Protein AF-A0A857DEZ8-F1 (afdb_monomer)

Radius of gyration: 18.52 Å; Cα contacts (8 Å, |Δi|>4): 79; chains: 1; bounding box: 45×28×38 Å

Secondary structure (DSSP, 8-state):
--GGGT--HHHHHHHHHHHHHHHHHHTSTTGGGEEEEHHHHHHHHHT--S------EEEE-S--TT-HHHHTTHHHHHHHHHT-HHHHHHHHHHHTT-GGGTT--HHHHHHHHHHHHHHTT-

Organism: NCBI:txid55583

Sequence (122 aa):
MAAEKNISAQLVMQNYMLERLLERISLSKYHPNLILKGGFLISAIVGLDTRATMDLDTTIKGFDVKSRTVLSNYKAVMENIASSEQLKGFWEKYQSNFDYARDVDFADACQTISQIFQEIGF

Mean predicted aligned error: 11.37 Å

InterPro domains:
  IPR014942 Nucleotidyl transferase AbiEii toxin, Type IV TA system [PF08843] (20-98)

pLDDT: mean 79.55, std 12.03, range [48.34, 96.56]

Solvent-accessible surface area (backbone atoms only — not comparable to full-atom values): 7324 Å² total; per-residue (Å²): 115,54,83,81,65,79,52,55,70,65,57,55,52,50,52,52,54,49,51,58,47,50,56,51,40,65,75,36,95,53,36,94,24,56,43,81,42,56,60,30,52,53,29,68,74,74,69,50,87,71,82,60,48,88,60,83,40,70,46,81,47,97,64,64,77,82,41,51,84,82,46,64,58,46,66,63,52,51,52,55,53,66,69,29,67,68,57,47,53,52,47,55,58,46,28,76,76,34,78,93,43,57,87,60,52,68,61,59,52,48,49,52,55,53,50,52,42,51,74,75,67,96

Foldseek 3Di:
DCVVVVHDPVVVVLVVVVVVVVVVCCVDPQVVFKDWDDQQVVCVVVVDPPPGDSDTDIGGPPDPPPPCVVCVCVVVVLVVCLPDPPNQVVLCVVLVVDVVSVPPHPNNVSVVVVVVVVVVPD

Structure (mmCIF, N/C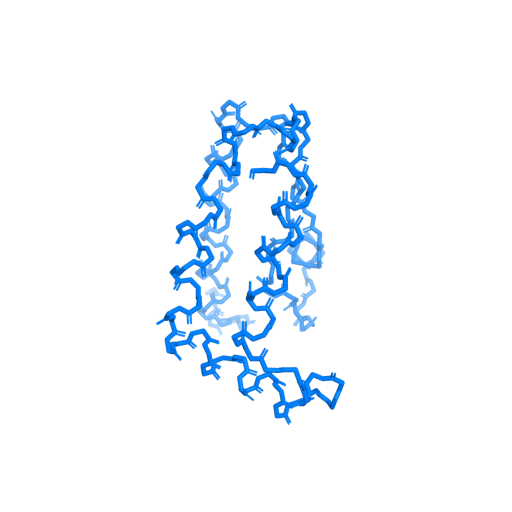A/C/O backbone):
data_AF-A0A857DEZ8-F1
#
_entry.id   AF-A0A857DEZ8-F1
#
loop_
_atom_site.group_PDB
_atom_site.id
_atom_site.type_symbol
_atom_site.label_atom_id
_atom_site.label_alt_id
_atom_site.label_comp_id
_atom_site.label_asym_id
_atom_site.label_entity_id
_atom_site.label_seq_id
_atom_site.pdbx_PDB_ins_code
_atom_site.Cartn_x
_atom_site.Cartn_y
_atom_site.Cartn_z
_atom_site.occupancy
_atom_site.B_iso_or_equiv
_atom_site.auth_seq_id
_atom_site.auth_comp_id
_atom_site.auth_asym_id
_atom_site.auth_atom_id
_atom_site.pdbx_PDB_model_num
ATOM 1 N N . MET A 1 1 ? 27.481 9.588 -15.153 1.00 51.53 1 MET A N 1
ATOM 2 C CA . MET A 1 1 ? 27.199 8.640 -14.050 1.00 51.53 1 MET A CA 1
ATOM 3 C C . MET A 1 1 ? 25.949 7.774 -14.245 1.00 51.53 1 MET A C 1
ATOM 5 O O . MET A 1 1 ? 26.123 6.566 -14.273 1.00 51.53 1 MET A O 1
ATOM 9 N N . ALA A 1 2 ? 24.717 8.298 -14.392 1.00 48.34 2 ALA A N 1
ATOM 10 C CA . ALA A 1 2 ? 23.524 7.436 -14.575 1.00 48.34 2 ALA A CA 1
ATOM 11 C C . ALA A 1 2 ? 23.422 6.808 -15.984 1.00 48.34 2 ALA A C 1
ATOM 13 O O . ALA A 1 2 ? 23.225 5.602 -16.113 1.00 48.34 2 ALA A O 1
ATOM 14 N N . ALA A 1 3 ? 23.659 7.604 -17.035 1.00 48.56 3 ALA A N 1
ATOM 15 C CA . ALA A 1 3 ? 23.653 7.135 -18.427 1.00 48.56 3 ALA A CA 1
ATOM 16 C C . ALA A 1 3 ? 24.770 6.116 -18.738 1.00 48.56 3 ALA A C 1
ATOM 18 O O . ALA A 1 3 ? 24.615 5.276 -19.612 1.00 48.56 3 ALA A O 1
ATOM 19 N N . GLU A 1 4 ? 25.877 6.153 -17.990 1.00 52.41 4 GLU A N 1
ATOM 20 C CA . GLU A 1 4 ? 27.024 5.244 -18.160 1.00 52.41 4 GLU A CA 1
ATOM 21 C C . GLU A 1 4 ? 26.806 3.867 -17.516 1.00 52.41 4 GLU A C 1
ATOM 23 O O . GLU A 1 4 ? 27.542 2.934 -17.819 1.00 52.41 4 GLU A O 1
ATOM 28 N N . LYS A 1 5 ? 25.806 3.726 -16.633 1.00 59.19 5 LYS A N 1
ATOM 29 C CA . LYS A 1 5 ? 25.493 2.473 -15.923 1.00 59.19 5 LYS A CA 1
ATOM 30 C C . LYS A 1 5 ? 24.186 1.814 -16.379 1.00 59.19 5 LYS A C 1
ATOM 32 O O . LYS A 1 5 ? 23.767 0.840 -15.772 1.00 59.19 5 LYS A O 1
ATOM 37 N N . ASN A 1 6 ? 23.545 2.332 -17.431 1.00 61.31 6 ASN A N 1
ATOM 38 C CA . ASN A 1 6 ? 22.251 1.849 -17.936 1.00 61.31 6 ASN A CA 1
ATOM 39 C C . ASN A 1 6 ? 21.127 1.845 -16.872 1.00 61.31 6 ASN A C 1
ATOM 41 O O . ASN A 1 6 ? 20.174 1.075 -16.952 1.00 61.31 6 ASN A O 1
ATOM 45 N N . ILE A 1 7 ? 21.241 2.720 -15.865 1.00 65.81 7 ILE A N 1
ATOM 46 C CA . ILE A 1 7 ? 20.265 2.852 -14.782 1.00 65.81 7 ILE A CA 1
ATOM 47 C C . ILE A 1 7 ? 19.162 3.799 -15.253 1.00 65.81 7 ILE A C 1
ATOM 49 O O . ILE A 1 7 ? 19.439 4.932 -15.659 1.00 65.81 7 ILE A O 1
ATOM 53 N N . SER A 1 8 ? 17.904 3.358 -15.185 1.00 75.00 8 SER A N 1
ATOM 54 C CA . SER A 1 8 ? 16.773 4.199 -15.579 1.00 75.00 8 SER A CA 1
ATOM 55 C C . SER A 1 8 ? 16.669 5.430 -14.667 1.00 75.00 8 SER A C 1
ATOM 57 O O . SER A 1 8 ? 16.820 5.343 -13.447 1.00 75.00 8 SER A O 1
ATOM 59 N N . ALA A 1 9 ? 16.378 6.601 -15.244 1.00 74.56 9 ALA A N 1
ATOM 60 C CA . ALA A 1 9 ? 16.169 7.832 -14.471 1.00 74.56 9 ALA A CA 1
ATOM 61 C C . ALA A 1 9 ? 15.052 7.675 -13.419 1.00 74.56 9 ALA A C 1
ATOM 63 O O . ALA A 1 9 ? 15.112 8.275 -12.347 1.00 74.56 9 ALA A O 1
ATOM 64 N N . GLN A 1 10 ? 14.071 6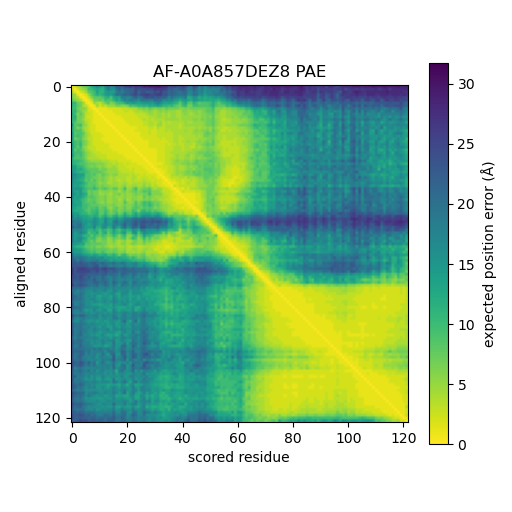.816 -13.710 1.00 68.75 10 GLN A N 1
ATOM 65 C CA . GLN A 1 10 ? 13.016 6.419 -12.786 1.00 68.75 10 GLN A CA 1
ATOM 66 C C . GLN A 1 10 ? 13.578 5.756 -11.522 1.00 68.75 10 GLN A C 1
ATOM 68 O O . GLN A 1 10 ? 13.206 6.166 -10.425 1.00 68.75 10 GLN A O 1
ATOM 73 N N . LEU A 1 11 ? 14.503 4.798 -11.651 1.00 71.44 11 LEU A N 1
ATOM 74 C CA . LEU A 1 11 ? 15.104 4.119 -10.499 1.00 71.44 11 LEU A CA 1
ATOM 75 C C . LEU A 1 11 ? 15.937 5.081 -9.642 1.00 71.44 11 LEU A C 1
ATOM 77 O O . LEU A 1 11 ? 15.868 5.045 -8.415 1.00 71.44 11 LEU A O 1
ATOM 81 N N . VAL A 1 12 ? 16.675 5.997 -10.279 1.00 74.88 12 VAL A N 1
ATOM 82 C CA . VAL A 1 12 ? 17.435 7.040 -9.566 1.00 74.88 12 VAL A CA 1
ATOM 83 C C . VAL A 1 12 ? 16.501 7.924 -8.739 1.00 74.88 12 VAL A C 1
ATOM 85 O O . VAL A 1 12 ? 16.760 8.175 -7.562 1.00 74.88 12 VAL A O 1
ATOM 88 N N . MET A 1 13 ? 15.397 8.374 -9.339 1.00 75.31 13 MET A N 1
ATOM 89 C CA . MET A 1 13 ? 14.417 9.218 -8.659 1.00 75.31 13 MET A CA 1
ATOM 90 C C . MET A 1 13 ? 13.717 8.472 -7.516 1.00 75.31 13 MET A C 1
ATOM 92 O O . MET A 1 13 ? 13.528 9.042 -6.443 1.00 75.31 13 MET A O 1
ATOM 96 N N . GLN A 1 14 ? 13.381 7.196 -7.714 1.00 71.75 14 GLN A N 1
ATOM 97 C CA . GLN A 1 14 ? 12.785 6.343 -6.683 1.00 71.75 14 GLN A CA 1
ATOM 98 C C . GLN A 1 14 ? 13.721 6.160 -5.483 1.00 71.75 14 GLN A C 1
ATOM 100 O O . GLN A 1 14 ? 13.307 6.406 -4.351 1.00 71.75 14 GLN A O 1
ATOM 105 N N . ASN A 1 15 ? 14.990 5.817 -5.720 1.00 74.50 15 ASN A N 1
ATOM 106 C CA . ASN A 1 15 ? 15.978 5.657 -4.651 1.00 74.50 15 ASN A CA 1
ATOM 107 C C . ASN A 1 15 ? 16.189 6.960 -3.874 1.00 74.50 15 ASN A C 1
ATOM 109 O O . ASN A 1 15 ? 16.186 6.942 -2.645 1.00 74.50 15 ASN A O 1
ATOM 113 N N . TYR A 1 16 ? 16.284 8.096 -4.572 1.00 79.06 16 TYR A N 1
ATOM 114 C CA . TYR A 1 16 ? 16.396 9.406 -3.928 1.00 79.06 16 TYR A CA 1
ATOM 115 C C . TYR A 1 16 ? 15.187 9.717 -3.033 1.00 79.06 16 TYR A C 1
ATOM 117 O O . TYR A 1 16 ? 15.342 10.129 -1.883 1.00 79.06 16 TYR A O 1
ATOM 125 N N . MET A 1 17 ? 13.968 9.503 -3.537 1.00 78.12 17 MET A N 1
ATOM 126 C CA . MET A 1 17 ? 12.747 9.734 -2.761 1.00 78.12 17 MET A CA 1
ATOM 127 C C . MET A 1 17 ? 12.692 8.854 -1.510 1.00 78.12 17 MET A C 1
ATOM 129 O O . MET A 1 17 ? 12.291 9.325 -0.443 1.00 78.12 17 MET A O 1
ATOM 133 N N . LEU A 1 18 ? 13.130 7.601 -1.623 1.00 77.12 18 LEU A N 1
ATOM 134 C CA . LEU A 1 18 ? 13.160 6.659 -0.510 1.00 77.12 18 LEU A CA 1
ATOM 135 C C . LEU A 1 18 ? 14.227 7.008 0.523 1.00 77.12 18 LEU A C 1
ATOM 137 O O . LEU A 1 18 ? 13.938 6.966 1.715 1.00 77.12 18 LEU A O 1
ATOM 141 N N . GLU A 1 19 ? 15.406 7.452 0.100 1.00 79.12 19 GLU A N 1
ATOM 142 C CA . GLU A 1 19 ? 16.440 7.960 1.007 1.00 79.12 19 GLU A CA 1
ATOM 143 C C . GLU A 1 19 ? 15.932 9.176 1.799 1.00 79.12 19 GLU A C 1
ATOM 145 O O . GLU A 1 19 ? 16.009 9.213 3.030 1.00 79.12 19 GLU A O 1
ATOM 150 N N . ARG A 1 20 ? 15.282 10.124 1.114 1.00 84.81 20 ARG A N 1
ATOM 151 C CA . ARG A 1 20 ? 14.665 11.302 1.742 1.00 84.81 20 ARG A CA 1
ATOM 152 C C . ARG A 1 20 ? 13.521 10.939 2.694 1.00 84.81 20 ARG A C 1
ATOM 154 O O . ARG A 1 20 ? 13.312 11.647 3.686 1.00 84.81 20 ARG A O 1
ATOM 161 N N . LEU A 1 21 ? 12.761 9.885 2.407 1.00 80.75 21 LEU A N 1
ATOM 162 C CA . LEU A 1 21 ? 11.726 9.371 3.305 1.00 80.75 21 LEU A CA 1
ATOM 163 C C . LEU A 1 21 ? 12.348 8.717 4.547 1.00 80.75 21 LEU A C 1
ATOM 165 O O . LEU A 1 21 ? 11.937 9.029 5.664 1.00 80.75 21 LEU A O 1
ATOM 169 N N . LEU A 1 22 ? 13.356 7.863 4.364 1.00 81.50 22 LEU A N 1
ATOM 170 C CA . LEU A 1 22 ? 14.043 7.158 5.448 1.00 81.50 22 LEU A CA 1
ATOM 171 C C . LEU A 1 22 ? 14.732 8.115 6.421 1.00 81.50 22 LEU A C 1
ATOM 173 O O . LEU A 1 22 ? 14.614 7.940 7.631 1.00 81.50 22 LEU A O 1
ATOM 177 N N . GLU A 1 23 ? 15.366 9.167 5.913 1.00 83.56 23 GLU A N 1
ATOM 178 C CA . GLU A 1 23 ? 15.946 10.234 6.733 1.00 83.56 23 GLU A CA 1
ATOM 179 C C . GLU A 1 23 ? 14.888 10.964 7.573 1.00 83.56 23 GLU A C 1
ATOM 181 O O . GLU A 1 23 ? 15.098 11.268 8.744 1.00 83.56 23 GLU A O 1
ATOM 186 N N . ARG A 1 24 ? 13.700 11.219 7.014 1.00 87.00 24 ARG A N 1
ATOM 187 C CA . ARG A 1 24 ? 12.605 11.831 7.784 1.00 87.00 24 ARG A CA 1
ATOM 188 C C . ARG A 1 24 ? 12.065 10.882 8.845 1.00 87.00 24 ARG A C 1
ATOM 190 O O . ARG A 1 24 ? 11.761 11.327 9.948 1.00 87.00 24 ARG A O 1
ATOM 197 N N . ILE A 1 25 ? 11.944 9.593 8.524 1.00 83.88 25 ILE A N 1
ATOM 198 C CA . ILE A 1 25 ? 11.515 8.570 9.482 1.00 83.88 25 ILE A CA 1
ATOM 199 C C . ILE A 1 25 ? 12.529 8.464 10.623 1.00 83.88 25 ILE A C 1
ATOM 201 O O . ILE A 1 25 ? 12.096 8.438 11.776 1.00 83.88 25 ILE A O 1
ATOM 205 N N . SER A 1 26 ? 13.836 8.471 10.332 1.00 82.94 26 SER A N 1
ATOM 206 C CA . SER A 1 26 ? 14.895 8.350 11.345 1.00 82.94 26 SER A CA 1
ATOM 207 C C . SER A 1 26 ? 14.917 9.507 12.341 1.00 82.94 26 SER A C 1
ATOM 209 O O . SER A 1 26 ? 15.205 9.298 13.517 1.00 82.94 26 SER A O 1
ATOM 211 N N . LEU A 1 27 ? 14.531 10.704 11.898 1.00 89.31 27 LEU A N 1
ATOM 212 C CA . LEU A 1 27 ? 14.388 11.891 12.744 1.00 89.31 27 LEU A CA 1
ATOM 213 C C . LEU A 1 27 ? 13.008 12.008 13.414 1.00 89.31 27 LEU A C 1
ATOM 215 O O . LEU A 1 27 ? 12.784 12.905 14.228 1.00 89.31 27 LEU A O 1
ATOM 219 N N . SER A 1 28 ? 12.056 11.139 13.072 1.00 88.50 28 SER A N 1
ATOM 220 C CA . SER A 1 28 ? 10.693 11.206 13.597 1.00 88.50 28 SER A CA 1
ATOM 221 C C . SER A 1 28 ? 10.546 10.464 14.926 1.00 88.50 28 SER A C 1
ATOM 223 O O . SER A 1 28 ? 11.238 9.485 15.208 1.00 88.50 28 SER A O 1
ATOM 225 N N . LYS A 1 29 ? 9.517 10.833 15.700 1.00 86.88 29 LYS A N 1
ATOM 226 C CA . LYS A 1 29 ? 9.082 10.069 16.884 1.00 86.88 29 LYS A CA 1
ATOM 227 C C . LYS A 1 29 ? 8.665 8.621 16.576 1.00 86.88 29 LYS A C 1
ATOM 229 O O . LYS A 1 29 ? 8.498 7.839 17.501 1.00 86.88 29 LYS A O 1
ATOM 234 N N . TYR A 1 30 ? 8.470 8.287 15.297 1.00 82.62 30 TYR A N 1
ATOM 235 C CA . TYR A 1 30 ? 8.044 6.972 14.822 1.00 82.62 30 TYR A CA 1
ATOM 236 C C . TYR A 1 30 ? 9.215 6.069 14.408 1.00 82.62 30 TYR A C 1
ATOM 238 O O . TYR A 1 30 ? 8.982 4.907 14.081 1.00 82.62 30 TYR A O 1
ATOM 246 N N . HIS A 1 31 ? 10.462 6.560 14.449 1.00 84.31 31 HIS A N 1
ATOM 247 C CA . HIS A 1 31 ? 11.664 5.771 14.158 1.00 84.31 31 HIS A CA 1
ATOM 248 C C . HIS A 1 31 ? 11.701 4.390 14.849 1.00 84.31 31 HIS A C 1
ATOM 250 O O . HIS A 1 31 ? 11.922 3.403 14.150 1.00 84.31 31 HIS A O 1
ATOM 256 N N . PRO A 1 32 ? 11.437 4.245 16.169 1.00 85.75 32 PRO A N 1
ATOM 257 C CA . PRO A 1 32 ? 11.510 2.929 16.814 1.00 85.75 32 PRO A CA 1
ATOM 258 C C . PRO A 1 32 ? 10.352 1.999 16.417 1.00 85.75 32 PRO A C 1
ATOM 260 O O . PRO A 1 32 ? 10.368 0.809 16.732 1.00 85.75 32 PRO A O 1
ATOM 263 N N . ASN A 1 33 ? 9.330 2.539 15.755 1.00 87.50 33 ASN A N 1
ATOM 264 C CA . ASN A 1 33 ? 8.109 1.831 15.415 1.00 87.50 33 ASN A CA 1
ATOM 265 C C . ASN A 1 33 ? 8.088 1.348 13.965 1.00 87.50 33 ASN A C 1
ATOM 267 O O . ASN A 1 33 ? 7.286 0.476 13.657 1.00 87.50 33 ASN A O 1
ATOM 271 N N . LEU A 1 34 ? 8.920 1.890 13.075 1.00 85.12 34 LEU A N 1
ATOM 272 C CA . LEU A 1 34 ? 8.887 1.585 11.645 1.00 85.12 34 LEU A CA 1
ATOM 273 C C . LEU A 1 34 ? 10.088 0.727 11.248 1.00 85.12 34 LEU A C 1
ATOM 275 O O . LEU A 1 34 ? 11.233 1.141 11.386 1.00 85.12 34 LEU A O 1
ATOM 279 N N . ILE A 1 35 ? 9.822 -0.467 10.719 1.00 83.12 35 ILE A N 1
ATOM 280 C CA . ILE A 1 35 ? 10.848 -1.362 10.179 1.00 83.12 35 ILE A CA 1
ATOM 281 C C . ILE A 1 35 ? 10.642 -1.497 8.684 1.00 83.12 35 ILE A C 1
ATOM 283 O O . ILE A 1 35 ? 9.661 -2.106 8.250 1.00 83.12 35 ILE A O 1
ATOM 287 N N . LEU A 1 36 ? 11.592 -0.972 7.914 1.00 81.56 36 LEU A N 1
ATOM 288 C CA . LEU A 1 36 ? 11.655 -1.224 6.486 1.00 81.56 36 LEU A CA 1
ATOM 289 C C . LEU A 1 36 ? 12.167 -2.648 6.229 1.00 81.56 36 LEU A C 1
ATOM 291 O O . LEU A 1 36 ? 13.127 -3.093 6.861 1.00 81.56 36 LEU A O 1
ATOM 295 N N . LYS A 1 37 ? 11.516 -3.370 5.320 1.00 81.44 37 LYS A N 1
ATOM 296 C CA . LYS A 1 37 ? 11.867 -4.739 4.926 1.00 81.44 37 LYS A CA 1
ATOM 297 C C . LYS A 1 37 ? 11.551 -4.961 3.439 1.00 81.44 37 LYS A C 1
ATOM 299 O O . LYS A 1 37 ? 11.316 -4.010 2.703 1.00 81.44 37 LYS A O 1
ATOM 304 N N . GLY A 1 38 ? 11.548 -6.223 3.010 1.00 81.62 38 GLY A N 1
ATOM 305 C CA . GLY A 1 38 ? 11.096 -6.622 1.677 1.00 81.62 38 GLY A CA 1
ATOM 306 C C . GLY A 1 38 ? 12.199 -6.677 0.626 1.00 81.62 38 GLY A C 1
ATOM 307 O O . GLY A 1 38 ? 13.366 -6.378 0.895 1.00 81.62 38 GLY A O 1
ATOM 308 N N . GLY A 1 39 ? 11.811 -7.096 -0.581 1.00 75.88 39 GLY A N 1
ATOM 309 C CA . GLY A 1 39 ? 12.727 -7.303 -1.706 1.00 75.88 39 GLY A CA 1
ATOM 310 C C . GLY A 1 39 ? 13.418 -6.017 -2.155 1.00 75.88 39 GLY A C 1
ATOM 311 O O . GLY A 1 39 ? 14.604 -6.051 -2.474 1.00 75.88 39 GLY A O 1
ATOM 312 N N . PHE A 1 40 ? 12.722 -4.877 -2.070 1.00 77.56 40 PHE A N 1
ATOM 313 C CA . PHE A 1 40 ? 13.278 -3.568 -2.409 1.00 77.56 40 PHE A CA 1
ATOM 314 C C . PHE A 1 40 ? 14.528 -3.241 -1.575 1.00 77.56 40 PHE A C 1
ATOM 316 O O . PHE A 1 40 ? 15.581 -2.916 -2.124 1.00 77.56 40 PHE A O 1
ATOM 323 N N . LEU A 1 41 ? 14.437 -3.379 -0.246 1.00 74.06 41 LEU A N 1
ATOM 324 C CA . LEU A 1 41 ? 15.544 -3.076 0.664 1.00 74.06 41 LEU A CA 1
ATOM 325 C C . LEU A 1 41 ? 16.746 -4.000 0.422 1.00 74.06 41 LEU A C 1
ATOM 327 O O . LEU A 1 41 ? 17.885 -3.539 0.400 1.00 74.06 41 LEU A O 1
ATOM 331 N N . ILE A 1 42 ? 16.500 -5.298 0.222 1.00 74.69 42 ILE A N 1
ATOM 332 C CA . ILE A 1 42 ? 17.570 -6.271 -0.031 1.00 74.69 42 ILE A CA 1
ATOM 333 C C . ILE A 1 42 ? 18.270 -5.975 -1.359 1.00 74.69 42 ILE A C 1
ATOM 335 O O . ILE A 1 42 ? 19.500 -5.944 -1.398 1.00 74.69 42 ILE A O 1
ATOM 339 N N . SER A 1 43 ? 17.520 -5.690 -2.425 1.00 73.56 43 SER A N 1
ATOM 340 C CA . SER A 1 43 ? 18.102 -5.303 -3.714 1.00 73.56 43 SER A CA 1
ATOM 341 C C . SER A 1 43 ? 18.927 -4.018 -3.614 1.00 73.56 43 SER A C 1
ATOM 343 O O . SER A 1 43 ? 20.018 -3.967 -4.182 1.00 73.56 43 SER A O 1
ATOM 345 N N . ALA A 1 44 ? 18.465 -3.020 -2.849 1.00 70.56 44 ALA A N 1
ATOM 346 C CA . ALA A 1 44 ? 19.195 -1.769 -2.632 1.00 70.56 44 ALA A CA 1
ATOM 347 C C . ALA A 1 44 ? 20.519 -1.972 -1.868 1.00 70.56 44 ALA A C 1
ATOM 349 O O . ALA A 1 44 ? 21.513 -1.324 -2.189 1.00 70.56 44 ALA A O 1
ATOM 350 N N . ILE A 1 45 ? 20.556 -2.889 -0.892 1.00 71.81 45 ILE A N 1
ATOM 351 C CA . ILE A 1 45 ? 21.773 -3.209 -0.124 1.00 71.81 45 ILE A CA 1
ATOM 352 C C . ILE A 1 45 ? 22.759 -4.044 -0.954 1.00 71.81 45 ILE A C 1
ATOM 354 O O . ILE A 1 45 ? 23.963 -3.797 -0.911 1.00 71.81 45 ILE A O 1
ATOM 358 N N . VAL A 1 46 ? 22.269 -5.052 -1.682 1.00 76.75 46 VAL A N 1
ATOM 359 C CA . VAL A 1 46 ? 23.113 -6.042 -2.382 1.00 76.75 46 VAL A CA 1
ATOM 360 C C . VAL A 1 46 ? 23.510 -5.575 -3.792 1.00 76.75 46 VAL A C 1
ATOM 362 O O . VAL A 1 46 ? 24.433 -6.127 -4.385 1.00 76.75 46 VAL A O 1
ATOM 365 N N . GLY A 1 47 ? 22.858 -4.541 -4.333 1.00 67.94 47 GLY A N 1
ATOM 366 C CA . GLY A 1 47 ? 23.146 -4.015 -5.670 1.00 67.94 47 GLY A CA 1
ATOM 367 C C . GLY A 1 47 ? 22.677 -4.942 -6.796 1.00 67.94 47 GLY A C 1
ATOM 368 O O . GLY A 1 47 ? 23.322 -5.021 -7.839 1.00 67.94 47 GLY A O 1
ATOM 369 N N . LEU A 1 48 ? 21.584 -5.683 -6.577 1.00 64.75 48 LEU A N 1
ATOM 370 C CA . LEU A 1 48 ? 21.019 -6.593 -7.576 1.00 64.75 48 LEU A CA 1
ATOM 371 C C . LEU A 1 48 ? 20.091 -5.827 -8.533 1.00 64.75 48 LEU A C 1
ATOM 373 O O . LEU A 1 48 ? 19.017 -5.384 -8.134 1.00 64.75 48 LEU A O 1
ATOM 377 N N . ASP A 1 49 ? 20.484 -5.742 -9.807 1.00 60.25 49 ASP A N 1
ATOM 378 C CA . ASP A 1 49 ? 19.713 -5.124 -10.909 1.00 60.25 49 ASP A CA 1
ATOM 379 C C . ASP A 1 49 ? 18.590 -6.029 -11.465 1.00 60.25 49 ASP A C 1
ATOM 381 O O . ASP A 1 49 ? 17.917 -5.720 -12.452 1.00 60.25 49 ASP A O 1
ATOM 385 N N . THR A 1 50 ? 18.375 -7.197 -10.864 1.00 55.62 50 THR A N 1
ATOM 386 C CA . THR A 1 50 ? 17.489 -8.226 -11.407 1.00 55.62 50 THR A CA 1
ATOM 387 C C . THR A 1 50 ? 16.067 -8.069 -10.871 1.00 55.62 50 THR A C 1
ATOM 389 O O . THR A 1 50 ? 15.766 -8.504 -9.767 1.00 55.62 50 THR A O 1
ATOM 392 N N . ARG A 1 51 ? 15.172 -7.465 -11.675 1.00 57.06 51 ARG A N 1
ATOM 393 C CA . ARG A 1 51 ? 13.718 -7.336 -11.400 1.00 57.06 51 ARG A CA 1
ATOM 394 C C . ARG A 1 51 ? 13.425 -6.994 -9.929 1.00 57.06 51 ARG A C 1
ATOM 396 O O . ARG A 1 51 ? 12.784 -7.763 -9.216 1.00 57.06 51 ARG A O 1
ATOM 403 N N . ALA A 1 52 ? 13.924 -5.846 -9.477 1.00 54.59 52 ALA A N 1
ATOM 404 C CA . ALA A 1 52 ? 13.636 -5.342 -8.143 1.00 54.59 52 ALA A CA 1
ATOM 405 C C . ALA A 1 52 ? 12.118 -5.157 -7.973 1.00 54.59 52 ALA A C 1
ATOM 407 O O . ALA A 1 52 ? 11.465 -4.509 -8.793 1.00 54.59 52 ALA A O 1
ATOM 408 N N . THR A 1 53 ? 11.544 -5.731 -6.916 1.00 59.22 53 THR A N 1
ATOM 409 C CA . THR A 1 53 ? 10.208 -5.347 -6.452 1.00 59.22 53 THR A CA 1
ATOM 410 C C . THR A 1 53 ? 10.264 -3.855 -6.122 1.00 59.22 53 THR A C 1
ATOM 412 O O . THR A 1 53 ? 11.095 -3.459 -5.307 1.00 59.22 53 THR A O 1
ATOM 415 N N . MET A 1 54 ? 9.440 -3.023 -6.762 1.00 63.66 54 MET A N 1
ATOM 416 C CA . MET A 1 54 ? 9.404 -1.577 -6.476 1.00 63.66 54 MET A CA 1
ATOM 417 C C . MET A 1 54 ? 8.614 -1.247 -5.202 1.00 63.66 54 MET A C 1
ATOM 419 O O . MET A 1 54 ? 8.599 -0.096 -4.770 1.00 63.66 54 MET A O 1
ATOM 423 N N . ASP A 1 55 ? 7.946 -2.241 -4.623 1.00 72.19 55 ASP A N 1
ATOM 424 C CA . ASP A 1 55 ? 7.084 -2.065 -3.464 1.00 72.19 55 ASP A CA 1
ATOM 425 C C . ASP A 1 55 ? 7.904 -1.851 -2.188 1.00 72.19 55 ASP A C 1
ATOM 427 O O . ASP A 1 55 ? 8.924 -2.503 -1.947 1.00 72.19 55 ASP A O 1
ATOM 431 N N . LEU A 1 56 ? 7.436 -0.923 -1.354 1.00 71.38 56 LEU A N 1
ATOM 432 C CA . LEU A 1 56 ? 8.042 -0.612 -0.068 1.00 71.38 56 LEU A CA 1
ATOM 433 C C . LEU A 1 56 ? 7.330 -1.377 1.051 1.00 71.38 56 LEU A C 1
ATOM 435 O O . LEU A 1 56 ? 6.311 -0.924 1.573 1.00 71.38 56 LEU A O 1
ATOM 439 N N . ASP A 1 57 ? 7.891 -2.508 1.472 1.00 81.44 57 ASP A N 1
ATOM 440 C CA . ASP A 1 57 ? 7.347 -3.259 2.603 1.00 81.44 57 ASP A CA 1
ATOM 441 C C . ASP A 1 57 ? 7.788 -2.647 3.933 1.00 81.44 57 ASP A C 1
ATOM 443 O O . ASP A 1 57 ? 8.967 -2.654 4.288 1.00 81.44 57 ASP A O 1
ATOM 447 N N . THR A 1 58 ? 6.833 -2.182 4.736 1.00 82.38 58 THR A N 1
ATOM 448 C CA . THR A 1 58 ? 7.113 -1.652 6.078 1.00 82.38 58 THR A CA 1
ATOM 449 C C . THR A 1 58 ? 6.305 -2.393 7.135 1.00 82.38 58 THR A C 1
ATOM 451 O O . THR A 1 58 ? 5.160 -2.778 6.920 1.00 82.38 58 THR A O 1
ATOM 454 N N . THR A 1 59 ? 6.904 -2.625 8.300 1.00 84.12 59 THR A N 1
ATOM 455 C CA . THR A 1 59 ? 6.219 -3.157 9.487 1.00 84.12 59 THR A CA 1
ATOM 456 C C . THR A 1 59 ? 6.142 -2.077 10.554 1.00 84.12 59 THR A C 1
ATOM 458 O O . THR A 1 59 ? 7.162 -1.479 10.889 1.00 84.12 59 THR A O 1
ATOM 461 N N . ILE A 1 60 ? 4.951 -1.866 11.116 1.00 84.00 60 ILE A N 1
ATOM 462 C CA . ILE A 1 60 ? 4.732 -0.963 12.248 1.00 84.00 60 ILE A CA 1
ATOM 463 C C . ILE A 1 60 ? 4.712 -1.787 13.546 1.00 84.00 60 ILE A C 1
ATOM 465 O O . ILE A 1 60 ? 4.007 -2.790 13.635 1.00 84.00 60 ILE A O 1
ATOM 469 N N . LYS A 1 61 ? 5.486 -1.381 14.556 1.00 83.31 61 LYS A N 1
ATOM 470 C CA . LYS A 1 61 ? 5.600 -2.014 15.879 1.00 83.31 61 LYS A CA 1
ATOM 471 C C . LYS A 1 61 ? 5.216 -1.048 16.990 1.00 83.31 61 LYS A C 1
ATOM 473 O O . LYS A 1 61 ? 5.440 0.152 16.882 1.00 83.31 61 LYS A O 1
ATOM 478 N N . GLY A 1 62 ? 4.699 -1.576 18.097 1.00 73.44 62 GLY A N 1
ATOM 479 C CA . GLY A 1 62 ? 4.372 -0.768 19.279 1.00 73.44 62 GLY A CA 1
ATOM 480 C C . GLY A 1 62 ? 3.145 0.130 19.107 1.00 73.44 62 GLY A C 1
ATOM 481 O O . GLY A 1 62 ? 2.874 0.957 19.969 1.00 73.44 62 GLY A O 1
ATOM 482 N N . PHE A 1 63 ? 2.398 -0.050 18.018 1.00 68.81 63 PHE A N 1
ATOM 483 C CA . PHE A 1 63 ? 1.044 0.457 17.877 1.00 68.81 63 PHE A CA 1
ATOM 484 C C . PHE A 1 63 ? 0.091 -0.694 18.152 1.00 68.81 63 PHE A C 1
ATOM 486 O O . PHE A 1 63 ? 0.191 -1.743 17.514 1.00 68.81 63 PHE A O 1
ATOM 493 N N . ASP A 1 64 ? -0.829 -0.500 19.093 1.00 66.50 64 ASP A N 1
ATOM 494 C CA . ASP A 1 64 ? -2.010 -1.345 19.126 1.00 66.50 64 ASP A CA 1
ATOM 495 C C . ASP A 1 64 ? -2.799 -1.023 17.861 1.00 66.50 64 ASP A C 1
ATOM 497 O O . ASP A 1 64 ? -3.300 0.091 17.710 1.00 66.50 64 ASP A O 1
ATOM 501 N N . VAL A 1 65 ? -2.856 -1.961 16.919 1.00 61.56 65 VAL A N 1
ATOM 502 C CA . VAL A 1 65 ? -3.626 -1.764 15.689 1.00 61.56 65 VAL A CA 1
ATOM 503 C C . VAL A 1 65 ? -5.099 -1.565 16.044 1.00 61.56 65 VAL A C 1
ATOM 505 O O . VAL A 1 65 ? -5.754 -0.822 15.331 1.00 61.56 65 VAL A O 1
ATOM 508 N N . LYS A 1 66 ? -5.573 -2.093 17.195 1.00 58.38 66 LYS A N 1
ATOM 509 C CA . LYS A 1 66 ? -6.902 -1.829 17.788 1.00 58.38 66 LYS A CA 1
ATOM 510 C C . LYS A 1 66 ? -7.079 -0.404 18.313 1.00 58.38 66 LYS A C 1
ATOM 512 O O . LYS A 1 66 ? -8.190 -0.026 18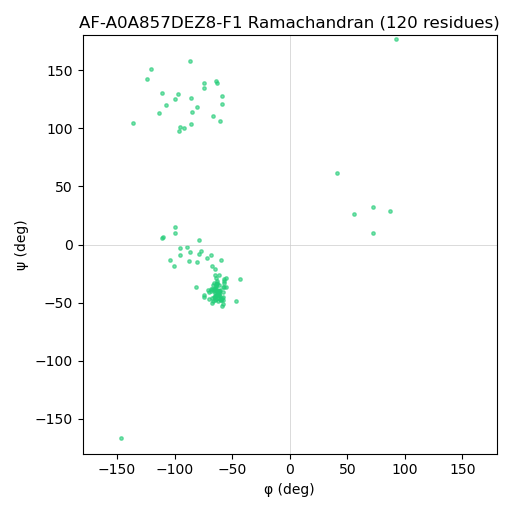.684 1.00 58.38 66 LYS A O 1
ATOM 517 N N . SER A 1 67 ? -6.018 0.402 18.364 1.00 58.81 67 SER A N 1
ATOM 518 C CA . SER A 1 67 ? -6.137 1.827 18.648 1.00 58.81 67 SER A CA 1
ATOM 519 C C . SER A 1 67 ? -6.999 2.456 17.562 1.00 58.81 67 SER A C 1
ATOM 521 O O . SER A 1 67 ? -6.545 2.669 16.434 1.00 58.81 67 SER A O 1
ATOM 523 N N . ARG A 1 68 ? -8.246 2.785 17.928 1.00 59.78 68 ARG A N 1
ATOM 524 C CA . ARG A 1 68 ? -9.207 3.505 17.083 1.00 59.78 68 ARG A CA 1
ATOM 525 C C . ARG A 1 68 ? -8.558 4.672 16.356 1.00 59.78 68 ARG A C 1
ATOM 527 O O . ARG A 1 68 ? -8.973 4.970 15.263 1.00 59.78 68 ARG A O 1
ATOM 534 N N . THR A 1 69 ? -7.531 5.317 16.894 1.00 64.00 69 THR A N 1
ATOM 535 C CA . THR A 1 69 ? -6.893 6.476 16.261 1.00 64.00 69 THR A CA 1
ATOM 536 C C . THR A 1 69 ? -6.229 6.178 14.909 1.00 64.00 69 THR A C 1
ATOM 538 O O . THR A 1 69 ? -6.214 7.061 14.058 1.00 64.00 69 THR A O 1
ATOM 541 N N . VAL A 1 70 ? -5.671 4.978 14.693 1.00 64.81 70 VAL A N 1
ATOM 542 C CA . VAL A 1 70 ? -4.960 4.651 13.435 1.00 64.81 70 VAL A CA 1
ATOM 543 C C . VAL A 1 70 ? -5.939 4.273 12.326 1.00 64.81 70 VAL A C 1
ATOM 545 O O . VAL A 1 70 ? -5.728 4.629 11.170 1.00 64.81 70 VAL A O 1
ATOM 548 N N . LEU A 1 71 ? -7.019 3.579 12.683 1.00 73.00 71 LEU A N 1
ATOM 549 C CA . LEU A 1 71 ? -8.016 3.087 11.737 1.00 73.00 71 LEU A CA 1
ATOM 550 C C . LEU A 1 71 ? -9.363 3.803 11.848 1.00 73.00 71 LEU A C 1
ATOM 552 O O . LEU A 1 71 ? -10.268 3.436 11.124 1.00 73.00 71 LEU A O 1
ATOM 556 N N . SER A 1 72 ? -9.525 4.852 12.660 1.00 73.94 72 SER A N 1
ATOM 557 C CA . SER A 1 72 ? -10.820 5.537 12.885 1.00 73.94 72 SER A CA 1
ATOM 558 C C . SER A 1 72 ? -11.465 6.019 11.598 1.00 73.94 72 SER A C 1
ATOM 560 O O . SER A 1 72 ? -12.686 6.112 11.515 1.00 73.94 72 SER A O 1
ATOM 562 N N . ASN A 1 73 ? -10.639 6.327 10.600 1.00 82.38 73 ASN A N 1
ATOM 563 C CA . ASN A 1 73 ? -11.078 6.827 9.313 1.00 82.38 73 ASN A CA 1
ATOM 564 C C . ASN A 1 73 ? -11.138 5.747 8.220 1.00 82.38 73 ASN A C 1
ATOM 566 O O . ASN A 1 73 ? -11.214 6.092 7.042 1.00 82.38 73 ASN A O 1
ATOM 570 N N . TYR A 1 74 ? -11.092 4.453 8.574 1.00 86.75 74 TYR A N 1
ATOM 571 C CA . TYR A 1 74 ? -11.114 3.368 7.584 1.00 86.75 74 TYR A CA 1
ATOM 572 C C . TYR A 1 74 ? -12.335 3.463 6.669 1.00 86.75 74 TYR A C 1
ATOM 574 O O . TYR A 1 74 ? -12.200 3.229 5.478 1.00 86.75 74 TYR A O 1
ATOM 582 N N . LYS A 1 75 ? -13.498 3.877 7.193 1.00 88.81 75 LYS A N 1
ATOM 583 C CA . LYS A 1 75 ? -14.723 4.043 6.399 1.00 88.81 75 LYS A CA 1
ATOM 584 C C . LYS A 1 75 ? -14.530 5.033 5.257 1.00 88.81 75 LYS A C 1
ATOM 586 O O . LYS A 1 75 ? -14.728 4.662 4.110 1.00 88.81 75 LYS A O 1
ATOM 591 N N . ALA A 1 76 ? -14.044 6.240 5.551 1.00 89.69 76 ALA A N 1
ATOM 592 C CA . ALA A 1 76 ? -13.798 7.244 4.519 1.00 89.69 76 ALA A CA 1
ATOM 593 C C . ALA A 1 76 ? -12.704 6.797 3.535 1.00 89.69 76 ALA A C 1
ATOM 595 O O . ALA A 1 76 ? -12.783 7.075 2.343 1.00 89.69 76 ALA A O 1
ATOM 596 N N . VAL A 1 77 ? -11.674 6.089 4.014 1.00 90.19 77 VAL A N 1
ATOM 597 C CA . VAL A 1 77 ? -10.635 5.525 3.137 1.00 90.19 77 VAL A CA 1
ATOM 598 C C . VAL A 1 77 ? -11.229 4.473 2.196 1.00 90.19 77 VAL A C 1
ATOM 600 O O . VAL A 1 77 ? -10.984 4.542 0.996 1.00 90.19 77 VAL A O 1
ATOM 603 N N . MET A 1 78 ? -12.038 3.545 2.709 1.00 93.31 78 MET A N 1
ATOM 604 C CA . MET A 1 78 ? -12.694 2.514 1.904 1.00 93.31 78 MET A CA 1
ATOM 605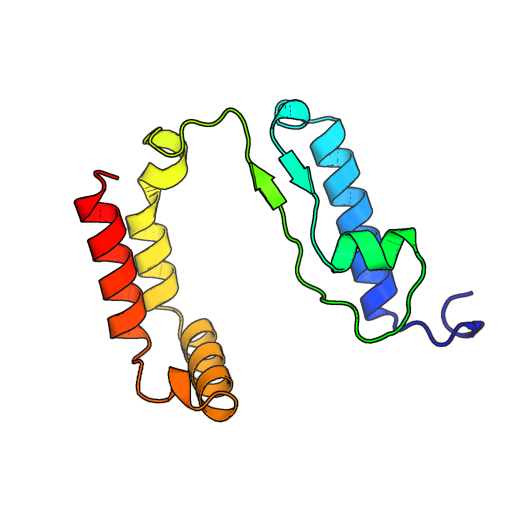 C C . MET A 1 78 ? -13.712 3.107 0.926 1.00 93.31 78 MET A C 1
ATOM 607 O O . MET A 1 78 ? -13.759 2.666 -0.216 1.00 93.31 78 MET A O 1
ATOM 611 N N . GLU A 1 79 ? -14.460 4.140 1.317 1.00 93.25 79 GLU A N 1
ATOM 612 C CA . GLU A 1 79 ? -15.357 4.889 0.423 1.00 93.25 79 GLU A CA 1
ATOM 613 C C . GLU A 1 79 ? -14.590 5.568 -0.721 1.00 93.25 79 GLU A C 1
ATOM 615 O O . GLU A 1 79 ? -14.989 5.479 -1.885 1.00 93.25 79 GLU A O 1
ATOM 620 N N . ASN A 1 80 ? -13.450 6.196 -0.420 1.00 94.75 80 ASN A N 1
ATOM 621 C CA . ASN A 1 80 ? -12.582 6.792 -1.438 1.00 94.75 80 ASN A CA 1
ATOM 622 C C . ASN A 1 80 ? -11.988 5.735 -2.384 1.00 94.75 80 ASN A C 1
ATOM 624 O O . ASN A 1 80 ? -11.851 5.990 -3.578 1.00 94.75 80 ASN A O 1
ATOM 628 N N . ILE A 1 81 ? -11.632 4.552 -1.871 1.00 93.38 81 ILE A N 1
ATOM 629 C CA . ILE A 1 81 ? -11.126 3.449 -2.698 1.00 93.38 81 ILE A CA 1
ATOM 630 C C . ILE A 1 81 ? -12.236 2.909 -3.604 1.00 93.38 81 ILE A C 1
ATOM 632 O O . ILE A 1 81 ? -12.036 2.811 -4.814 1.00 93.38 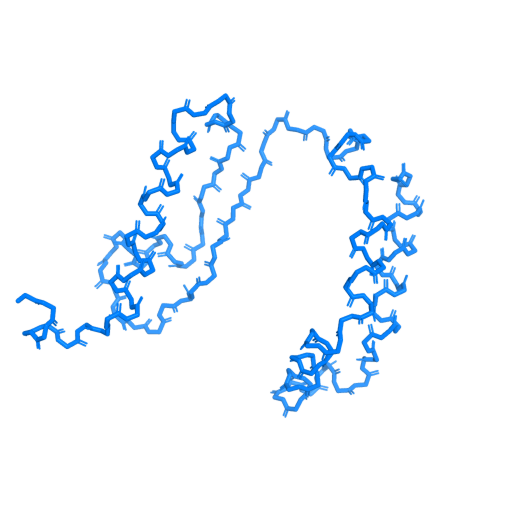81 ILE A O 1
ATOM 636 N N . ALA A 1 82 ? -13.407 2.611 -3.037 1.00 93.94 82 ALA A N 1
ATOM 637 C CA . ALA A 1 82 ? -14.537 2.024 -3.752 1.00 93.94 82 ALA A CA 1
ATOM 638 C C . ALA A 1 82 ? -15.096 2.948 -4.849 1.00 93.94 82 ALA A C 1
ATOM 640 O O . ALA A 1 82 ? -15.603 2.464 -5.857 1.00 93.94 82 ALA A O 1
ATOM 641 N N . SER A 1 83 ? -14.979 4.269 -4.677 1.00 94.81 83 SER A N 1
ATOM 642 C CA . SER A 1 83 ? -15.402 5.274 -5.666 1.00 94.81 83 SER A CA 1
ATOM 643 C C . SER A 1 83 ? -14.323 5.652 -6.689 1.00 94.81 83 SER A C 1
ATOM 645 O O . SER A 1 83 ? -14.578 6.459 -7.585 1.00 94.81 83 SER A O 1
ATOM 647 N N . SER A 1 84 ? -13.113 5.095 -6.589 1.00 96.56 84 SER A N 1
ATOM 648 C CA . SER A 1 84 ? -12.017 5.442 -7.491 1.00 96.56 84 SER A CA 1
ATOM 649 C C . SER A 1 84 ? -12.049 4.617 -8.777 1.00 96.56 84 SER A C 1
ATOM 651 O O . SER A 1 84 ? -11.578 3.479 -8.820 1.00 96.56 84 SER A O 1
ATOM 653 N N . GLU A 1 85 ? -12.496 5.239 -9.870 1.00 95.12 85 GLU A N 1
ATOM 654 C CA . GLU A 1 85 ? -12.433 4.653 -11.222 1.00 95.12 85 GLU A CA 1
ATOM 655 C C . GLU A 1 85 ? -11.002 4.271 -11.635 1.00 95.12 85 GLU A C 1
ATOM 657 O O . GLU A 1 85 ? -10.780 3.303 -12.359 1.00 95.12 85 GLU A O 1
ATOM 662 N N . GLN A 1 86 ? -10.003 5.006 -11.142 1.00 95.00 86 GLN A N 1
ATOM 663 C CA . GLN A 1 86 ? -8.594 4.720 -11.416 1.00 95.00 86 GLN A CA 1
ATOM 664 C C . GLN A 1 86 ? -8.154 3.409 -10.757 1.00 95.00 86 GLN A C 1
ATOM 666 O O . GLN A 1 86 ? -7.518 2.578 -11.405 1.00 95.00 86 GLN A O 1
ATOM 671 N N . LEU A 1 87 ? -8.506 3.205 -9.482 1.00 91.38 87 LEU A N 1
ATOM 672 C CA . LEU A 1 87 ? -8.179 1.970 -8.764 1.00 91.38 87 LEU A CA 1
ATOM 673 C C . LEU A 1 87 ? -8.958 0.779 -9.318 1.00 91.38 87 LEU A C 1
ATOM 675 O O . LEU A 1 87 ? -8.377 -0.295 -9.475 1.00 91.38 87 LEU A O 1
ATOM 679 N N . LYS A 1 88 ? -10.222 0.986 -9.696 1.00 94.50 88 LYS A N 1
ATOM 680 C CA . LYS A 1 88 ? -11.017 -0.020 -10.401 1.00 94.50 88 LYS A CA 1
ATOM 681 C C . LYS A 1 88 ? -10.351 -0.442 -11.714 1.00 94.50 88 LYS A C 1
ATOM 683 O O . LYS A 1 88 ? -10.150 -1.631 -11.935 1.00 94.50 88 LY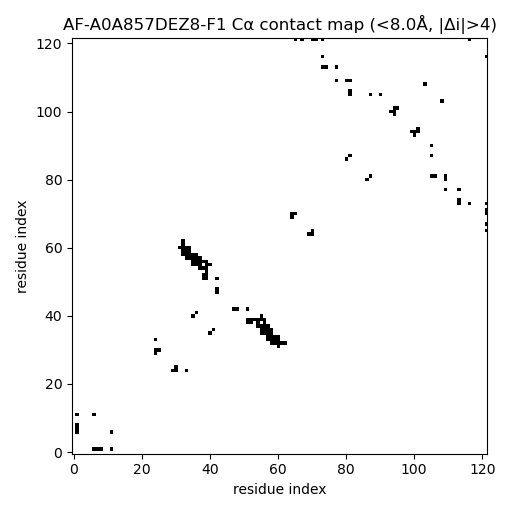S A O 1
ATOM 688 N N . GLY A 1 89 ? -9.902 0.510 -12.533 1.00 91.56 89 GLY A N 1
ATOM 689 C CA . GLY A 1 89 ? -9.178 0.204 -13.772 1.00 91.56 89 GLY A CA 1
ATOM 690 C C . GLY A 1 89 ? -7.857 -0.546 -13.538 1.00 91.56 89 GLY A C 1
ATOM 691 O O . GLY A 1 89 ? -7.483 -1.421 -14.323 1.00 91.56 89 GLY A O 1
ATOM 692 N N . PHE A 1 90 ? -7.145 -0.262 -12.440 1.00 92.00 90 PHE A N 1
ATOM 693 C CA . PHE A 1 90 ? -5.974 -1.057 -12.052 1.00 92.00 90 PHE A CA 1
ATOM 694 C C . PHE A 1 90 ? -6.346 -2.480 -11.628 1.00 92.00 90 PHE A C 1
ATOM 696 O O . PHE A 1 90 ? -5.615 -3.409 -11.977 1.00 92.00 90 PHE A O 1
ATOM 703 N N . TRP A 1 91 ? -7.467 -2.662 -10.928 1.00 91.94 91 TRP A N 1
ATOM 704 C CA . TRP A 1 91 ? -7.977 -3.981 -10.558 1.00 91.94 91 TRP A CA 1
ATOM 705 C C . TRP A 1 91 ? -8.376 -4.803 -11.784 1.00 91.94 91 TRP A C 1
ATOM 707 O O . TRP A 1 91 ? -7.902 -5.922 -11.935 1.00 91.94 91 TRP A O 1
ATOM 717 N N . GLU A 1 92 ? -9.124 -4.232 -12.726 1.00 91.81 92 GLU A N 1
ATOM 718 C CA . GLU A 1 92 ? -9.510 -4.915 -13.971 1.00 91.81 92 GLU A CA 1
ATOM 719 C C . GLU A 1 92 ? -8.279 -5.373 -14.773 1.00 91.81 92 GLU A C 1
ATOM 721 O O . GLU A 1 92 ? -8.203 -6.505 -15.262 1.00 91.81 92 GLU A O 1
ATOM 726 N N . LYS A 1 93 ? -7.245 -4.524 -14.839 1.00 90.56 93 LYS A N 1
ATOM 727 C CA . LYS A 1 93 ? -5.957 -4.890 -15.443 1.00 90.56 93 LYS A CA 1
ATOM 728 C C . LYS A 1 93 ? -5.227 -5.978 -14.651 1.00 90.56 93 LYS A C 1
ATOM 730 O O . LYS A 1 93 ? -4.492 -6.775 -15.229 1.00 90.56 93 LYS A O 1
ATOM 735 N N . TYR A 1 94 ? -5.367 -6.013 -13.332 1.00 82.94 94 TYR A N 1
ATOM 736 C CA . TYR A 1 94 ? -4.812 -7.092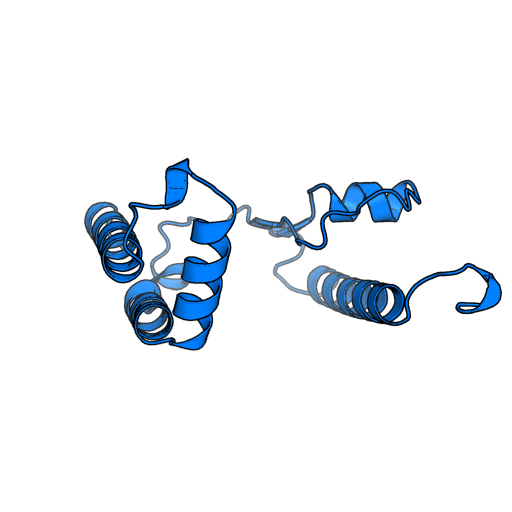 -12.522 1.00 82.94 94 TYR A CA 1
ATOM 737 C C . TYR A 1 94 ? -5.521 -8.414 -12.837 1.00 82.94 94 TYR A C 1
ATOM 739 O O . TYR A 1 94 ? -4.864 -9.401 -13.165 1.00 82.94 94 TYR A O 1
ATOM 747 N N . GLN A 1 95 ? -6.853 -8.416 -12.853 1.00 89.00 95 GLN A N 1
ATOM 748 C CA . GLN A 1 95 ? -7.673 -9.587 -13.172 1.00 89.00 95 GLN A CA 1
ATOM 749 C C . GLN A 1 95 ? -7.361 -10.177 -14.554 1.00 89.00 95 GLN A C 1
ATOM 751 O O . GL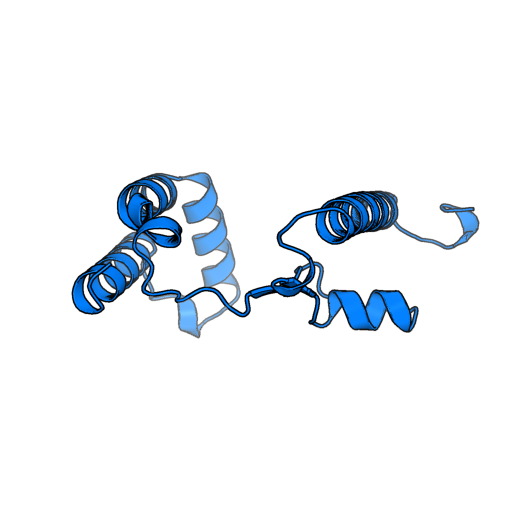N A 1 95 ? -7.385 -11.396 -14.716 1.00 89.00 95 GLN A O 1
ATOM 756 N N . SER A 1 96 ? -6.995 -9.346 -15.539 1.00 85.50 96 SER A N 1
ATOM 757 C CA . SER A 1 96 ? -6.596 -9.837 -16.867 1.00 85.50 96 SER A CA 1
ATOM 758 C C . SER A 1 96 ? -5.306 -10.665 -16.857 1.00 85.50 96 SER A C 1
ATOM 760 O O . SER A 1 96 ? -5.057 -11.411 -17.800 1.00 85.50 96 SER A O 1
ATOM 762 N N . ASN A 1 97 ? -4.466 -10.508 -15.830 1.00 85.81 97 ASN A N 1
ATOM 763 C CA . ASN A 1 97 ? -3.169 -11.177 -15.712 1.00 85.81 97 ASN A CA 1
ATOM 764 C C . ASN A 1 97 ? -3.179 -12.347 -14.714 1.00 85.81 97 ASN A C 1
ATOM 766 O O . ASN A 1 97 ? -2.227 -13.127 -14.697 1.00 85.81 97 ASN A O 1
ATOM 770 N N . PHE A 1 98 ? -4.216 -12.466 -13.878 1.00 80.50 98 PHE A N 1
ATOM 771 C CA . PHE A 1 98 ? -4.256 -13.414 -12.765 1.00 80.50 98 PHE A CA 1
ATOM 772 C C . PHE A 1 98 ? -5.612 -14.124 -12.676 1.00 80.50 98 PHE A C 1
ATOM 774 O O . PHE A 1 98 ? -6.591 -13.571 -12.179 1.00 80.50 98 PHE A O 1
ATOM 781 N N . ASP A 1 99 ? -5.645 -15.390 -13.098 1.00 83.38 99 ASP A N 1
ATOM 782 C CA . ASP A 1 99 ? -6.878 -16.182 -13.219 1.00 83.38 99 ASP A CA 1
ATOM 783 C C . ASP A 1 99 ? -7.674 -16.309 -11.917 1.00 83.38 99 ASP A C 1
ATOM 785 O O . ASP A 1 99 ? -8.899 -16.260 -11.940 1.00 83.38 99 ASP A O 1
ATOM 789 N N . TYR A 1 100 ? -6.997 -16.413 -10.771 1.00 84.25 100 TYR A N 1
ATOM 790 C CA . TYR A 1 100 ? -7.657 -16.530 -9.466 1.00 84.25 100 TYR A CA 1
ATOM 791 C C . TYR A 1 100 ? -8.405 -15.258 -9.040 1.00 84.25 100 TYR A C 1
ATOM 793 O O . TYR A 1 100 ? -9.237 -15.318 -8.140 1.00 84.25 100 TYR A O 1
ATOM 801 N N . ALA A 1 101 ? -8.091 -14.106 -9.639 1.00 83.81 101 ALA A N 1
ATOM 802 C CA . ALA A 1 101 ? -8.741 -12.835 -9.339 1.00 83.81 101 ALA A CA 1
ATOM 803 C C . ALA A 1 101 ? -9.892 -12.528 -10.310 1.00 83.81 101 ALA A C 1
ATOM 805 O O . ALA A 1 101 ? -10.633 -11.573 -10.087 1.00 83.81 101 ALA A O 1
ATOM 806 N N . ARG A 1 102 ? -10.050 -13.313 -11.386 1.00 86.94 102 ARG A N 1
ATOM 807 C CA . ARG A 1 102 ? -10.938 -13.001 -12.517 1.00 86.94 102 ARG A CA 1
ATOM 808 C C . ARG A 1 102 ? -12.401 -12.810 -12.117 1.00 86.94 102 ARG A C 1
ATOM 810 O O . ARG A 1 102 ? -13.057 -11.930 -12.658 1.00 86.94 102 ARG A O 1
ATOM 817 N N . ASP A 1 103 ? -12.867 -13.586 -11.145 1.00 90.38 103 ASP A N 1
ATOM 818 C CA . ASP A 1 103 ? -14.266 -13.579 -10.703 1.00 90.38 103 ASP A CA 1
ATOM 819 C C . ASP A 1 103 ? -14.484 -12.754 -9.421 1.00 90.38 103 ASP A C 1
ATOM 821 O O . ASP A 1 103 ? -15.551 -12.804 -8.815 1.00 90.38 103 ASP A O 1
ATOM 825 N N . VAL A 1 104 ? -13.471 -12.001 -8.981 1.00 91.69 104 VAL A N 1
ATOM 826 C CA . VAL A 1 104 ? -13.552 -11.154 -7.786 1.00 91.69 104 VAL A CA 1
ATOM 827 C C . VAL A 1 104 ? -13.913 -9.728 -8.194 1.00 91.69 104 VAL A C 1
ATOM 829 O O . VAL A 1 104 ? -13.054 -8.968 -8.641 1.00 91.69 104 VAL A O 1
ATOM 832 N N . ASP A 1 105 ? -15.179 -9.349 -8.033 1.00 94.06 105 ASP A N 1
ATOM 833 C CA . ASP A 1 105 ? -15.627 -7.984 -8.312 1.00 94.06 105 ASP A CA 1
ATOM 834 C C . ASP A 1 105 ? -14.960 -6.955 -7.374 1.00 94.06 105 ASP A C 1
ATOM 836 O O . ASP A 1 105 ? -14.738 -7.203 -6.185 1.00 94.06 105 ASP A O 1
ATOM 840 N N . PHE A 1 106 ? -14.610 -5.787 -7.922 1.00 92.44 106 PHE A N 1
ATOM 841 C CA . PHE A 1 106 ? -13.904 -4.738 -7.181 1.00 92.44 106 PHE A CA 1
ATOM 842 C C . PHE A 1 106 ? -14.745 -4.164 -6.034 1.00 92.44 106 PHE A C 1
ATOM 844 O O . PHE A 1 106 ? -14.220 -3.928 -4.940 1.00 92.44 106 PHE A O 1
ATOM 851 N N . ALA A 1 107 ? -16.041 -3.939 -6.267 1.00 92.75 107 ALA A N 1
ATOM 852 C CA . ALA A 1 107 ? -16.942 -3.419 -5.248 1.00 92.75 107 ALA A CA 1
ATOM 853 C C . ALA A 1 107 ? -17.195 -4.477 -4.168 1.00 92.75 107 ALA A C 1
ATOM 855 O O . ALA A 1 107 ? -17.124 -4.145 -2.982 1.00 92.75 107 ALA A O 1
ATOM 856 N N . ASP A 1 108 ? -17.368 -5.743 -4.554 1.00 93.00 108 ASP A N 1
ATOM 857 C CA . ASP A 1 108 ? -17.517 -6.851 -3.601 1.00 93.00 108 ASP A CA 1
ATOM 858 C C . ASP A 1 108 ? -16.270 -7.014 -2.718 1.00 93.00 108 ASP A C 1
ATOM 860 O O . ASP A 1 108 ? -16.379 -7.190 -1.499 1.00 93.00 108 ASP A O 1
ATOM 864 N N . ALA A 1 109 ? -15.069 -6.886 -3.293 1.00 92.31 109 ALA A N 1
ATOM 865 C CA . ALA A 1 109 ? -13.818 -6.909 -2.538 1.00 92.31 109 ALA A CA 1
ATOM 866 C C . ALA A 1 109 ? -13.741 -5.745 -1.531 1.00 92.31 109 ALA A C 1
ATOM 868 O O . ALA A 1 109 ? -13.431 -5.957 -0.353 1.00 92.31 109 ALA A O 1
ATOM 869 N N . CYS A 1 110 ? -14.077 -4.523 -1.957 1.00 93.81 110 CYS A N 1
ATOM 870 C CA . CYS A 1 110 ? -14.110 -3.351 -1.075 1.00 93.81 110 CYS A CA 1
ATOM 871 C C . CYS A 1 110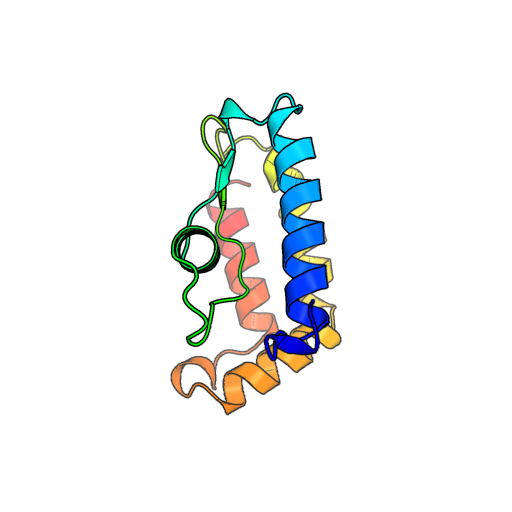 ? -15.146 -3.500 0.051 1.00 93.81 110 CYS A C 1
ATOM 873 O O . CYS A 1 110 ? -14.877 -3.145 1.207 1.00 93.81 110 CYS A O 1
ATOM 875 N N . GLN A 1 111 ? -16.321 -4.048 -0.265 1.00 93.25 111 GLN A N 1
ATOM 876 C CA . GLN A 1 111 ? -17.378 -4.303 0.707 1.00 93.25 111 GLN A CA 1
ATOM 877 C C . GLN A 1 111 ? -16.951 -5.363 1.725 1.00 93.25 111 GLN A C 1
ATOM 879 O O . GLN A 1 111 ? -17.111 -5.149 2.927 1.00 93.25 111 GLN A O 1
ATOM 884 N N . THR A 1 112 ? -16.351 -6.460 1.264 1.00 93.00 112 THR A N 1
ATOM 885 C CA . THR A 1 112 ? -15.850 -7.543 2.122 1.00 93.00 112 THR A CA 1
ATOM 886 C C . THR A 1 112 ? -14.809 -7.018 3.111 1.00 93.00 112 THR A C 1
ATOM 888 O O . THR A 1 112 ? -14.900 -7.275 4.311 1.00 93.00 112 THR A O 1
ATOM 891 N N . ILE A 1 113 ? -13.854 -6.208 2.644 1.00 90.44 113 ILE A N 1
ATOM 892 C CA . ILE A 1 113 ? -12.838 -5.589 3.511 1.00 90.44 113 ILE A CA 1
ATOM 893 C C . ILE A 1 113 ? -13.492 -4.666 4.551 1.00 90.44 113 ILE A C 1
ATOM 895 O O . ILE A 1 113 ? -13.131 -4.699 5.729 1.00 90.44 113 ILE A O 1
ATOM 899 N N . SER A 1 114 ? -14.483 -3.873 4.139 1.00 90.69 114 SER A N 1
ATOM 900 C CA . SER A 1 114 ? -15.215 -2.981 5.046 1.00 90.69 114 SER A CA 1
ATOM 901 C C . SER A 1 114 ? -15.977 -3.750 6.131 1.00 90.69 114 SER A C 1
ATOM 903 O O . SER A 1 114 ? -15.964 -3.340 7.293 1.00 90.69 114 SER A O 1
ATOM 905 N N . GLN A 1 115 ? -16.593 -4.883 5.778 1.00 90.44 115 GLN A N 1
ATOM 906 C CA . GLN A 1 115 ? -17.279 -5.769 6.724 1.00 90.44 115 GLN A CA 1
ATOM 907 C C . GLN A 1 115 ? -16.302 -6.389 7.727 1.00 90.44 115 GLN A C 1
ATOM 909 O O . GLN A 1 115 ? -16.562 -6.349 8.927 1.00 90.44 115 GLN A O 1
ATOM 914 N N . ILE A 1 116 ? -15.141 -6.868 7.269 1.00 88.75 116 ILE A N 1
ATOM 915 C CA . ILE A 1 116 ? -14.093 -7.402 8.151 1.00 88.75 116 ILE A CA 1
ATOM 916 C C . ILE A 1 116 ? -13.653 -6.345 9.174 1.00 88.75 116 ILE A C 1
ATOM 918 O O . ILE A 1 116 ? -13.554 -6.637 10.367 1.00 88.75 116 ILE A O 1
ATOM 922 N N . PHE A 1 117 ? -13.422 -5.101 8.740 1.00 86.25 117 PHE A N 1
ATOM 923 C CA . PHE A 1 117 ? -13.065 -4.024 9.668 1.00 86.25 117 PHE A CA 1
ATOM 924 C C . PHE A 1 117 ? -14.171 -3.748 10.695 1.00 86.25 117 PHE A C 1
ATOM 926 O O . PHE A 1 117 ? -13.873 -3.562 11.878 1.00 86.25 117 PHE A O 1
ATOM 933 N N . GLN A 1 118 ? -15.436 -3.786 10.273 1.00 85.81 118 GLN A N 1
ATOM 934 C CA . GLN A 1 118 ? -16.578 -3.627 11.170 1.00 85.81 118 GLN A CA 1
ATOM 935 C C . GLN A 1 118 ? -16.671 -4.764 12.204 1.00 85.81 118 GLN A C 1
ATOM 937 O O . GLN A 1 118 ? -16.893 -4.491 13.385 1.00 85.81 118 GLN A O 1
ATOM 942 N N . GLU A 1 119 ? -16.473 -6.019 11.796 1.00 85.00 119 GLU A N 1
ATOM 943 C CA . GLU A 1 119 ? -16.541 -7.193 12.682 1.00 85.00 119 GLU A CA 1
ATOM 944 C C . GLU A 1 119 ? -15.417 -7.222 13.725 1.00 85.00 119 GLU A C 1
ATOM 946 O O . GLU A 1 119 ? -15.638 -7.619 14.870 1.00 85.00 119 GLU A O 1
ATOM 951 N N . ILE A 1 120 ? -14.219 -6.752 13.364 1.00 81.50 120 ILE A N 1
ATOM 952 C CA . ILE A 1 120 ? -13.066 -6.691 14.281 1.00 81.50 120 ILE A CA 1
ATOM 953 C C . ILE A 1 120 ? -13.181 -5.500 15.262 1.00 81.50 120 ILE A C 1
ATOM 955 O O . ILE A 1 120 ? -12.410 -5.396 16.221 1.00 81.50 120 ILE A O 1
ATOM 959 N N . GLY A 1 121 ? -14.193 -4.641 15.099 1.00 74.62 121 GLY A N 1
ATOM 960 C CA . GLY A 1 121 ? -14.525 -3.574 16.044 1.00 74.62 121 GLY A CA 1
ATOM 961 C C . GLY A 1 121 ? -13.763 -2.267 15.820 1.00 74.62 121 GLY A C 1
ATOM 962 O O . GLY A 1 121 ? -13.541 -1.526 16.787 1.00 74.62 121 GLY A O 1
ATOM 963 N N . PHE A 1 122 ? -13.375 -1.994 14.572 1.00 62.59 122 PHE A N 1
ATOM 964 C CA . PHE A 1 122 ? -12.815 -0.709 14.151 1.00 62.59 122 PHE A CA 1
ATOM 965 C C . PHE A 1 122 ? -13.893 0.358 13.927 1.00 62.59 122 PHE A C 1
ATOM 967 O O . PHE A 1 122 ? -14.950 0.062 13.313 1.00 62.59 122 PHE A O 1
#